Protein AF-A0A9D7KE31-F1 (afdb_monomer_lite)

Sequence (174 aa):
MPLIRHQNGIDVSSRNAPCPCKSGLRYKHCCGLLNTNTLTAAARYERNRQAGLALQRGGRFFQAIEAYDAVLREQSEDWEVAHMRAVTLYQLGLMDESRAAFAALLSTSAVHFPGFWSNLGLLLASVCPDHLSSFLQNKLVEYRRMHPALTGAKANQDQRNQIAHPKNFRPCRL

pLDDT: mean 72.06, std 20.03, range [30.03, 97.81]

Radius of gyration: 20.6 Å; chains: 1; bounding box: 64×37×49 Å

Foldseek 3Di:
DDDDDDDDDDPPDDQQPQPPLNLVHRCVVPVVVVVDPPDDLVRLLVVLLVSLVSCLVVVVLVSSLVSLVSNCVSPVQPLVSLLSNLLSCVSVVVLVVSLVSLLVSLPHPNVVPPCSLVSVLVSVVVDDPVPDDPSSNVSVVVSCVVPVVSVCPVVPVVVVPPPDDDDDDDDDDD

Structure (mmCIF, N/CA/C/O backbone):
data_AF-A0A9D7KE31-F1
#
_entry.id   AF-A0A9D7KE31-F1
#
loop_
_atom_site.group_PDB
_atom_site.id
_atom_site.type_symbol
_atom_site.label_atom_id
_atom_site.label_alt_id
_atom_site.label_comp_id
_atom_site.label_asym_id
_atom_site.label_entity_id
_atom_site.label_seq_id
_atom_site.pdbx_PDB_ins_code
_atom_site.Cartn_x
_atom_site.Cartn_y
_atom_site.Cartn_z
_atom_site.occupancy
_atom_site.B_iso_or_equiv
_atom_site.auth_seq_id
_atom_site.auth_comp_id
_atom_site.auth_asym_id
_atom_site.auth_atom_id
_atom_site.pdbx_PDB_model_num
ATOM 1 N N . MET A 1 1 ? -33.889 -15.502 28.484 1.00 36.84 1 MET A N 1
ATOM 2 C CA . MET A 1 1 ? -32.674 -15.200 27.697 1.00 36.84 1 MET A CA 1
ATOM 3 C C . MET A 1 1 ? -32.853 -15.809 26.315 1.00 36.84 1 MET A C 1
ATOM 5 O O . MET A 1 1 ? -32.734 -17.024 26.217 1.00 36.84 1 MET A O 1
ATOM 9 N N . PRO A 1 2 ? -33.248 -15.052 25.278 1.00 36.88 2 PRO A N 1
ATOM 10 C CA . PRO A 1 2 ? -33.429 -15.647 23.964 1.00 36.88 2 PRO A CA 1
ATOM 11 C C . PRO A 1 2 ? -32.064 -15.843 23.292 1.00 36.88 2 PRO A C 1
ATOM 13 O O . PRO A 1 2 ? -31.240 -14.932 23.236 1.00 36.88 2 PRO A O 1
ATOM 16 N N . LEU A 1 3 ? -31.836 -17.066 22.816 1.00 32.97 3 LEU A N 1
ATOM 17 C CA . LEU A 1 3 ? -30.698 -17.464 21.996 1.00 32.97 3 LEU A CA 1
ATOM 18 C C . LEU A 1 3 ? -30.928 -16.942 20.574 1.00 32.97 3 LEU A C 1
ATOM 20 O O . LEU A 1 3 ? -31.859 -17.378 19.898 1.00 32.97 3 LEU A O 1
ATOM 24 N N . ILE A 1 4 ? -30.096 -16.005 20.120 1.00 42.41 4 ILE A N 1
ATOM 25 C CA . ILE A 1 4 ? -30.126 -15.530 18.735 1.00 42.41 4 ILE A CA 1
ATOM 26 C C . ILE A 1 4 ? -29.277 -16.484 17.890 1.00 42.41 4 ILE A C 1
ATOM 28 O O . ILE A 1 4 ? -28.075 -16.632 18.102 1.00 42.41 4 ILE A O 1
ATOM 32 N N . ARG A 1 5 ? -29.932 -17.162 16.946 1.00 38.78 5 ARG A N 1
ATOM 33 C CA . ARG A 1 5 ? -29.329 -18.083 15.977 1.00 38.78 5 ARG A CA 1
ATOM 34 C C . ARG A 1 5 ? -28.877 -17.271 14.759 1.00 38.78 5 ARG A C 1
ATOM 36 O O . ARG A 1 5 ? -29.700 -16.572 14.176 1.00 38.78 5 ARG A O 1
ATOM 43 N N . HIS A 1 6 ? -27.614 -17.385 14.348 1.00 43.50 6 HIS A N 1
ATOM 44 C CA . HIS A 1 6 ? -27.110 -16.737 13.133 1.00 43.50 6 HIS A CA 1
ATOM 45 C C . HIS A 1 6 ? -26.530 -17.755 12.148 1.00 43.50 6 HIS A C 1
ATOM 47 O O . HIS A 1 6 ? -25.747 -18.631 12.511 1.00 43.50 6 HIS A O 1
ATOM 53 N N . GLN A 1 7 ? -26.962 -17.625 10.893 1.00 44.03 7 GLN A N 1
ATOM 54 C CA . GLN A 1 7 ? -26.420 -18.311 9.725 1.00 44.03 7 GLN A CA 1
ATOM 55 C C . GLN A 1 7 ? -25.052 -17.695 9.386 1.00 44.03 7 GLN A C 1
ATOM 57 O O . GLN A 1 7 ? -24.901 -16.478 9.455 1.00 44.03 7 GLN A O 1
ATOM 62 N N . ASN A 1 8 ? -24.085 -18.541 9.017 1.00 40.66 8 ASN A N 1
ATOM 63 C CA . ASN A 1 8 ? -22.685 -18.225 8.680 1.00 40.66 8 ASN A CA 1
ATOM 64 C C . ASN A 1 8 ? -21.697 -18.125 9.866 1.00 40.66 8 ASN A C 1
ATOM 66 O O . ASN A 1 8 ? -20.995 -17.139 10.047 1.00 40.66 8 ASN A O 1
ATOM 70 N N . GLY A 1 9 ? -21.611 -19.198 10.658 1.00 38.91 9 GLY A N 1
ATOM 71 C CA . GLY A 1 9 ? -20.360 -19.952 10.861 1.00 38.91 9 GLY A CA 1
ATOM 72 C C . GLY A 1 9 ? -19.068 -19.265 11.333 1.00 38.91 9 GLY A C 1
ATOM 73 O O . GLY A 1 9 ? -18.006 -19.827 11.084 1.00 38.91 9 GLY A O 1
ATOM 74 N N . ILE A 1 10 ? -19.100 -18.119 12.016 1.00 45.25 10 ILE A N 1
ATOM 75 C CA . ILE A 1 10 ? -17.922 -17.596 12.729 1.00 45.25 10 ILE A CA 1
ATOM 76 C C . ILE A 1 10 ? -18.305 -17.369 14.190 1.00 45.25 10 ILE A C 1
ATOM 78 O O . ILE A 1 10 ? -19.048 -16.446 14.518 1.00 45.25 10 ILE A O 1
ATOM 82 N N . ASP A 1 11 ? -17.803 -18.245 15.060 1.00 49.81 11 ASP A N 1
ATOM 83 C CA . ASP A 1 11 ? -17.938 -18.150 16.512 1.00 49.81 11 ASP A CA 1
ATOM 84 C C . ASP A 1 11 ? -17.230 -16.885 17.020 1.00 49.81 11 ASP A C 1
ATOM 86 O O . ASP A 1 11 ? -16.012 -16.845 17.222 1.00 49.81 11 ASP A O 1
ATOM 90 N N . VAL A 1 12 ? -17.998 -15.808 17.198 1.00 52.72 12 VAL A N 1
ATOM 91 C CA . VAL A 1 12 ? -17.558 -14.613 17.922 1.00 52.72 12 VAL A CA 1
ATOM 92 C C . VAL A 1 12 ? -17.579 -14.930 19.413 1.00 52.72 12 VAL A C 1
ATOM 94 O O . VAL A 1 12 ? -18.443 -14.488 20.173 1.00 52.72 12 VAL A O 1
ATOM 97 N N . SER A 1 13 ? -16.579 -15.709 19.825 1.00 58.19 13 SER A N 1
ATOM 98 C CA . SER A 1 13 ? -16.157 -15.814 21.215 1.00 58.19 13 SER A CA 1
ATOM 99 C C . SER A 1 13 ? -16.131 -14.406 21.827 1.00 58.19 13 SER A C 1
ATOM 101 O O . SER A 1 13 ? -15.565 -13.487 21.244 1.00 58.19 13 SER A O 1
ATOM 103 N N . SER A 1 14 ? -16.855 -14.234 22.940 1.00 72.00 14 SER A N 1
ATOM 104 C CA . SER A 1 14 ? -16.938 -13.076 23.852 1.00 72.00 14 SER A CA 1
ATOM 105 C C . SER A 1 14 ? -16.295 -11.748 23.405 1.00 72.00 14 SER A C 1
ATOM 107 O O . SER A 1 14 ? -15.118 -11.675 23.077 1.00 72.00 14 SER A O 1
ATOM 109 N N . ARG A 1 15 ? -16.981 -10.610 23.605 1.00 70.31 15 ARG A N 1
ATOM 110 C CA . ARG A 1 15 ? -16.400 -9.255 23.426 1.00 70.31 15 ARG A CA 1
ATOM 111 C C . ARG A 1 15 ? -15.008 -9.063 24.062 1.00 70.31 15 ARG A C 1
ATOM 113 O O . ARG A 1 15 ? -14.227 -8.245 23.580 1.00 70.31 15 ARG A O 1
ATOM 120 N N . ASN A 1 16 ? -14.687 -9.793 25.131 1.00 78.25 16 ASN A N 1
ATOM 121 C CA . ASN A 1 16 ? -13.387 -9.744 25.803 1.00 78.25 16 ASN A CA 1
ATOM 122 C C . ASN A 1 16 ? -12.351 -10.771 25.299 1.00 78.25 16 ASN A C 1
ATOM 124 O O . ASN A 1 16 ? -11.201 -10.687 25.727 1.00 78.25 16 ASN A O 1
ATOM 128 N N . ALA A 1 17 ? -12.724 -11.711 24.429 1.00 83.81 17 ALA A N 1
ATOM 129 C CA . ALA A 1 17 ? -11.839 -12.733 23.878 1.00 83.81 17 ALA A CA 1
ATOM 130 C C . ALA A 1 17 ? -10.720 -12.115 23.022 1.00 83.81 17 ALA A C 1
ATOM 132 O O . ALA A 1 17 ? -10.890 -11.006 22.504 1.00 83.81 17 ALA A O 1
ATOM 133 N N . PRO A 1 18 ? -9.571 -12.794 22.854 1.00 81.44 18 PRO A N 1
ATOM 134 C CA . PRO A 1 18 ? -8.568 -12.408 21.868 1.00 81.44 18 PRO A CA 1
ATOM 135 C C . PRO A 1 18 ? -9.197 -12.281 20.480 1.00 81.44 18 PRO A C 1
ATOM 137 O O . PRO A 1 18 ? -10.022 -13.097 20.078 1.00 81.44 18 PRO A O 1
ATOM 140 N N . CYS A 1 19 ? -8.828 -11.239 19.743 1.00 77.00 19 CYS A N 1
ATOM 141 C CA . CYS A 1 19 ? -9.414 -10.999 18.434 1.00 77.00 19 CYS A CA 1
ATOM 142 C C . CYS A 1 19 ? -9.033 -12.120 17.440 1.00 77.00 19 CYS A C 1
ATOM 144 O O . CYS A 1 19 ? -7.849 -12.466 17.373 1.00 77.00 19 CYS A O 1
ATOM 146 N N . PRO A 1 20 ? -9.967 -12.645 16.615 1.00 70.50 20 PRO A N 1
ATOM 147 C CA . PRO A 1 20 ? -9.687 -13.722 15.657 1.00 70.50 20 PRO A CA 1
ATOM 148 C C . PRO A 1 20 ? -8.689 -13.324 14.560 1.00 70.50 20 PRO A C 1
ATOM 150 O O . PRO A 1 20 ? -8.023 -14.191 14.000 1.00 70.50 20 PRO A O 1
ATOM 153 N N . CYS A 1 21 ? -8.479 -12.024 14.314 1.00 65.94 21 CYS A N 1
ATOM 154 C CA . CYS A 1 21 ? -7.380 -11.555 13.463 1.00 65.94 21 CYS A CA 1
ATOM 155 C C . CYS A 1 21 ? -5.992 -11.721 14.122 1.00 65.94 21 CYS A C 1
ATOM 157 O O . CYS A 1 21 ? -4.966 -11.407 13.530 1.00 65.94 21 CYS A O 1
ATOM 159 N N . LYS A 1 22 ? -5.911 -12.229 15.355 1.00 68.69 22 LYS A N 1
ATOM 160 C CA . LYS A 1 22 ? -4.664 -12.428 16.103 1.00 68.69 22 LYS A CA 1
ATOM 161 C C . LYS A 1 22 ? -3.856 -11.137 16.297 1.00 68.69 22 LYS A C 1
ATOM 163 O O . LYS A 1 22 ? -2.658 -11.214 16.514 1.00 68.69 22 LYS A O 1
ATOM 168 N N . SER A 1 23 ? -4.455 -9.952 16.269 1.00 70.19 23 SER A N 1
ATOM 169 C CA . SER A 1 23 ? -3.739 -8.677 16.480 1.00 70.19 23 SER A CA 1
ATOM 170 C C . SER A 1 23 ? -3.070 -8.524 17.858 1.00 70.19 23 SER A C 1
ATOM 172 O O . SER A 1 23 ? -2.383 -7.538 18.093 1.00 70.19 23 SER A O 1
ATOM 174 N N . GLY A 1 24 ? -3.300 -9.455 18.791 1.00 72.81 24 GLY A N 1
ATOM 175 C CA . GLY A 1 24 ? -2.878 -9.351 20.192 1.00 72.81 24 GLY A CA 1
ATOM 176 C C . GLY A 1 24 ? -3.837 -8.528 21.060 1.00 72.81 24 GLY A C 1
ATOM 177 O O . GLY A 1 24 ? -3.722 -8.525 22.281 1.00 72.81 24 GLY A O 1
ATOM 178 N N . LEU A 1 25 ? -4.829 -7.874 20.450 1.00 76.31 25 LEU A N 1
ATOM 179 C CA . LEU A 1 25 ? -5.864 -7.106 21.136 1.00 76.31 25 LEU A CA 1
ATOM 180 C C . LEU A 1 25 ? -7.104 -7.969 21.419 1.00 76.31 25 LEU A C 1
ATOM 182 O O . LEU A 1 25 ? -7.372 -8.957 20.731 1.00 76.31 25 LEU A O 1
ATOM 186 N N . ARG A 1 26 ? -7.914 -7.564 22.406 1.00 81.56 26 ARG A N 1
ATOM 187 C CA . ARG A 1 26 ? -9.246 -8.161 22.635 1.00 81.56 26 ARG A CA 1
ATOM 188 C C . ARG A 1 26 ? -10.196 -7.796 21.490 1.00 81.56 26 ARG A C 1
ATOM 190 O O . ARG A 1 26 ? -10.058 -6.717 20.915 1.00 81.56 26 ARG A O 1
ATOM 197 N N . TYR A 1 27 ? -11.196 -8.629 21.202 1.00 78.31 27 TYR A N 1
ATOM 198 C CA . TYR A 1 27 ? -12.163 -8.432 20.119 1.00 78.31 27 TYR A CA 1
ATOM 199 C C . TYR A 1 27 ? -12.816 -7.049 20.193 1.00 78.31 27 TYR A C 1
ATOM 201 O O . TYR A 1 27 ? -12.741 -6.296 19.225 1.00 78.31 27 TYR A O 1
ATOM 209 N N . LYS A 1 28 ? -13.322 -6.633 21.364 1.00 74.44 28 LYS A N 1
ATOM 210 C CA . LYS A 1 28 ? -13.891 -5.285 21.573 1.00 74.44 28 LYS A CA 1
ATOM 211 C C . LYS A 1 28 ? -12.907 -4.130 21.377 1.00 74.44 28 LYS A C 1
ATOM 213 O O . LYS A 1 28 ? -13.347 -3.000 21.255 1.00 74.44 28 LYS A O 1
ATOM 218 N N . HIS A 1 29 ? -11.603 -4.399 21.386 1.00 76.50 29 HIS A N 1
ATOM 219 C CA . HIS A 1 29 ? -10.535 -3.427 21.148 1.00 76.50 29 HIS A CA 1
ATOM 220 C C . HIS A 1 29 ? -9.914 -3.577 19.744 1.00 76.50 29 HIS A C 1
ATOM 222 O O . HIS A 1 29 ? -9.003 -2.837 19.390 1.00 76.50 29 HIS A O 1
ATOM 228 N N . CYS A 1 30 ? -10.437 -4.480 18.906 1.00 74.75 30 CYS A N 1
ATOM 229 C CA . CYS A 1 30 ? -9.961 -4.754 17.551 1.00 74.75 30 CYS A CA 1
ATOM 230 C C . CYS A 1 30 ? -11.138 -4.902 16.566 1.00 74.75 30 CYS A C 1
ATOM 232 O O . CYS A 1 30 ? -11.848 -3.920 16.359 1.00 74.75 30 CYS A O 1
ATOM 234 N N . CYS A 1 31 ? -11.388 -6.080 15.979 1.00 71.25 31 CYS A N 1
ATOM 235 C CA . CYS A 1 31 ? -12.448 -6.275 14.978 1.00 71.25 31 CYS A CA 1
ATOM 236 C C . CYS A 1 31 ? -13.860 -5.949 15.498 1.00 71.25 31 CYS A C 1
ATOM 238 O O . CYS A 1 31 ? -14.716 -5.529 14.729 1.00 71.25 31 CYS A O 1
ATOM 240 N N . GLY A 1 32 ? -14.102 -6.061 16.805 1.00 73.19 32 GLY A N 1
ATOM 241 C CA . GLY A 1 32 ? -15.372 -5.691 17.431 1.00 73.19 32 GLY A CA 1
ATOM 242 C C . GLY A 1 32 ? -15.660 -4.188 17.451 1.00 73.19 32 GLY A C 1
ATOM 243 O O . GLY A 1 32 ? -16.818 -3.820 17.605 1.00 73.19 32 GLY A O 1
ATOM 244 N N . LEU A 1 33 ? -14.652 -3.325 17.267 1.00 67.00 33 LEU A N 1
ATOM 245 C CA . LEU A 1 33 ? -14.863 -1.887 17.036 1.00 67.00 33 LEU A CA 1
ATOM 246 C C . LEU A 1 33 ? -15.109 -1.562 15.560 1.00 67.00 33 LEU A C 1
ATOM 248 O O . LEU A 1 33 ? -15.800 -0.592 15.272 1.00 67.00 33 LEU A O 1
ATOM 252 N N . LEU A 1 34 ? -14.549 -2.351 14.633 1.00 56.53 34 LEU A N 1
ATOM 253 C CA . LEU A 1 34 ? -14.825 -2.203 13.196 1.00 56.53 34 LEU A CA 1
ATOM 254 C C . LEU A 1 34 ? -16.306 -2.475 12.889 1.00 56.53 34 LEU A C 1
ATOM 256 O O . LEU A 1 34 ? -16.845 -1.936 11.932 1.00 56.53 34 LEU A O 1
ATOM 260 N N . ASN A 1 35 ? -16.962 -3.271 13.741 1.00 55.50 35 ASN A N 1
ATOM 261 C CA . ASN A 1 35 ? -18.378 -3.620 13.650 1.00 55.50 35 ASN A CA 1
ATOM 262 C C . ASN A 1 35 ? -19.318 -2.658 14.405 1.00 55.50 35 ASN A C 1
ATOM 264 O O . ASN A 1 35 ? -20.526 -2.881 14.434 1.00 55.50 35 ASN A O 1
ATOM 268 N N . THR A 1 36 ? -18.797 -1.605 15.045 1.00 55.94 36 THR A N 1
ATOM 269 C CA . THR A 1 36 ? -19.617 -0.593 15.729 1.00 55.94 36 THR A CA 1
ATOM 270 C C . THR A 1 36 ? -19.475 0.751 15.031 1.00 55.94 36 THR A C 1
ATOM 272 O O . THR A 1 36 ? -18.408 1.361 15.058 1.00 55.94 36 THR A O 1
ATOM 275 N N . ASN A 1 37 ? -20.573 1.244 14.457 1.00 57.03 37 ASN A N 1
ATOM 276 C CA . ASN A 1 37 ? -20.658 2.508 13.716 1.00 57.03 37 ASN A CA 1
ATOM 277 C C . ASN A 1 37 ? -20.564 3.768 14.617 1.00 57.03 37 ASN A C 1
ATOM 279 O O . ASN A 1 37 ? -21.105 4.818 14.294 1.00 57.03 37 ASN A O 1
ATOM 283 N N . THR A 1 38 ? -19.934 3.657 15.791 1.00 68.19 38 THR A N 1
ATOM 284 C CA . THR A 1 38 ? -19.895 4.682 16.850 1.00 68.19 38 THR A CA 1
ATOM 285 C C . THR A 1 38 ? -18.660 5.578 16.794 1.00 68.19 38 THR A C 1
ATOM 287 O O . THR A 1 38 ? -18.608 6.595 17.477 1.00 68.19 38 THR A O 1
ATOM 290 N N . LEU A 1 39 ? -17.639 5.200 16.024 1.00 69.75 39 LEU A N 1
ATOM 291 C CA . LEU A 1 39 ? -16.450 6.024 15.812 1.00 69.75 39 LEU A CA 1
ATOM 292 C C . LEU A 1 39 ? -16.731 7.078 14.738 1.00 69.75 39 LEU A C 1
ATOM 294 O O . LEU A 1 39 ? -17.399 6.773 13.754 1.00 69.75 39 LEU A O 1
ATOM 298 N N . THR A 1 40 ? -16.181 8.284 14.881 1.00 83.31 40 THR A N 1
ATOM 299 C CA . THR A 1 40 ? -16.165 9.271 13.788 1.00 83.31 40 THR A CA 1
ATOM 300 C C . THR A 1 40 ? -15.310 8.759 12.624 1.00 83.31 40 THR A C 1
ATOM 302 O O . THR A 1 40 ? -14.441 7.908 12.826 1.00 83.31 40 THR A O 1
ATOM 305 N N . ALA A 1 41 ? -15.518 9.279 11.410 1.00 82.06 41 ALA A N 1
ATOM 306 C CA . ALA A 1 41 ? -14.693 8.917 10.250 1.00 82.06 41 ALA A CA 1
ATOM 307 C C . ALA A 1 41 ? -13.195 9.148 10.528 1.00 82.06 41 ALA A C 1
ATOM 309 O O . ALA A 1 41 ? -12.392 8.236 10.388 1.00 82.06 41 ALA A O 1
ATOM 310 N N . ALA A 1 42 ? -12.830 10.308 11.083 1.00 86.00 42 ALA A N 1
ATOM 311 C CA . ALA A 1 42 ? -11.449 10.600 11.474 1.00 86.00 42 ALA A CA 1
ATOM 312 C C . ALA A 1 42 ? -10.870 9.581 12.480 1.00 86.00 42 ALA A C 1
ATOM 314 O O . ALA A 1 42 ? -9.722 9.160 12.352 1.00 86.00 42 ALA A O 1
ATOM 315 N N . ALA A 1 43 ? -11.666 9.137 13.460 1.00 84.62 43 ALA A N 1
ATOM 316 C CA . ALA A 1 43 ? -11.219 8.142 14.432 1.00 84.62 43 ALA A CA 1
ATOM 317 C C . ALA A 1 43 ? -11.058 6.742 13.815 1.00 84.62 43 ALA A C 1
ATOM 319 O O . ALA A 1 43 ? -10.166 5.997 14.220 1.00 84.62 43 ALA A O 1
ATOM 320 N N . ARG A 1 44 ? -11.904 6.361 12.846 1.00 83.50 44 ARG A N 1
ATOM 321 C CA . ARG A 1 44 ? -11.759 5.089 12.116 1.00 83.50 44 ARG A CA 1
ATOM 322 C C . ARG A 1 44 ? -10.553 5.116 11.193 1.00 83.50 44 ARG A C 1
ATOM 324 O O . ARG A 1 44 ? -9.776 4.164 11.225 1.00 83.50 44 ARG A O 1
ATOM 331 N N . TYR A 1 45 ? -10.379 6.207 10.454 1.00 88.75 45 TYR A N 1
ATOM 332 C CA . TYR A 1 45 ? -9.208 6.479 9.633 1.00 88.75 45 TYR A CA 1
ATOM 333 C C . TYR A 1 45 ? -7.912 6.273 10.429 1.00 88.75 45 TYR A C 1
ATOM 335 O O . TYR A 1 45 ? -7.132 5.376 10.107 1.00 88.75 45 TYR A O 1
ATOM 343 N N . GLU A 1 46 ? -7.722 7.011 11.528 1.00 89.31 46 GLU A N 1
ATOM 344 C CA . GLU A 1 46 ? -6.457 6.979 12.275 1.00 89.31 46 GLU A CA 1
ATOM 345 C C . GLU A 1 46 ? -6.204 5.594 12.873 1.00 89.31 46 GLU A C 1
ATOM 347 O O . GLU A 1 46 ? -5.109 5.033 12.799 1.00 89.31 46 GLU A O 1
ATOM 352 N N . ARG A 1 47 ? -7.261 4.980 13.404 1.00 88.06 47 ARG A N 1
ATOM 353 C CA . ARG A 1 47 ? -7.191 3.644 13.985 1.00 88.06 47 ARG A CA 1
ATOM 354 C C . ARG A 1 47 ? -6.823 2.578 12.952 1.00 88.06 47 ARG A C 1
ATOM 356 O O . ARG A 1 47 ? -6.030 1.691 13.265 1.00 88.06 47 ARG A O 1
ATOM 363 N N . ASN A 1 48 ? -7.376 2.641 11.743 1.00 88.81 48 ASN A N 1
ATOM 364 C CA . ASN A 1 48 ? -7.048 1.704 10.669 1.00 88.81 48 ASN A CA 1
ATOM 365 C C . ASN A 1 48 ? -5.639 1.951 10.116 1.00 88.81 48 ASN A C 1
ATOM 367 O O . ASN A 1 48 ? -4.908 0.988 9.889 1.00 88.81 48 ASN A O 1
ATOM 371 N N . ARG A 1 49 ? -5.212 3.215 10.000 1.00 93.69 49 ARG A N 1
ATOM 372 C CA . ARG A 1 49 ? -3.844 3.582 9.606 1.00 93.69 49 ARG A CA 1
ATOM 373 C C . ARG A 1 49 ? -2.809 3.018 10.585 1.00 93.69 49 ARG A C 1
ATOM 375 O O . ARG A 1 49 ? -1.862 2.351 10.167 1.00 93.69 49 ARG A O 1
ATOM 382 N N . GLN A 1 50 ? -3.022 3.205 11.890 1.00 93.31 50 GLN A N 1
ATOM 383 C CA . GLN A 1 50 ? -2.153 2.653 12.938 1.00 93.31 50 GLN A CA 1
ATOM 384 C C . GLN A 1 50 ? -2.164 1.121 12.962 1.00 93.31 50 GLN A C 1
ATOM 386 O O . GLN A 1 50 ? -1.108 0.496 13.090 1.00 93.31 50 GLN A O 1
ATOM 391 N N . ALA A 1 51 ? -3.343 0.504 12.820 1.00 87.06 51 ALA A N 1
ATOM 392 C CA . ALA A 1 51 ? -3.468 -0.948 12.771 1.00 87.06 51 ALA A CA 1
ATOM 393 C C . ALA A 1 51 ? -2.710 -1.537 11.574 1.00 87.06 51 ALA A C 1
ATOM 395 O O . ALA A 1 51 ? -1.955 -2.489 11.760 1.00 87.06 51 ALA A O 1
ATOM 396 N N . GLY A 1 52 ? -2.854 -0.951 10.382 1.00 94.38 52 GLY A N 1
ATOM 397 C CA . GLY A 1 52 ? -2.138 -1.381 9.182 1.00 94.38 52 GLY A CA 1
ATOM 398 C C . GLY A 1 52 ? -0.624 -1.358 9.379 1.00 94.38 52 GLY A C 1
ATOM 399 O O . GLY A 1 52 ? 0.038 -2.370 9.147 1.00 94.38 52 GLY A O 1
ATOM 400 N N . LEU A 1 53 ? -0.088 -0.265 9.934 1.00 94.88 53 LEU A N 1
ATOM 401 C CA . LEU A 1 53 ? 1.344 -0.138 10.218 1.00 94.88 53 LEU A CA 1
ATOM 402 C C . LEU A 1 53 ? 1.838 -1.189 11.220 1.00 94.88 53 LEU A C 1
ATOM 404 O O . LEU A 1 53 ? 2.885 -1.809 11.017 1.00 94.88 53 LEU A O 1
ATOM 408 N N . ALA A 1 54 ? 1.096 -1.399 12.309 1.00 91.81 54 ALA A N 1
ATOM 409 C CA . ALA A 1 54 ? 1.449 -2.385 13.326 1.00 91.81 54 ALA A CA 1
ATOM 410 C C . ALA A 1 54 ? 1.410 -3.819 12.769 1.00 91.81 54 ALA A C 1
ATOM 412 O O . ALA A 1 54 ? 2.327 -4.606 13.010 1.00 91.81 54 ALA A O 1
ATOM 413 N N . LEU A 1 55 ? 0.380 -4.148 11.986 1.00 92.25 55 LEU A N 1
ATOM 414 C CA . LEU A 1 55 ? 0.218 -5.453 11.346 1.00 92.25 55 LEU A CA 1
ATOM 415 C C . LEU A 1 55 ? 1.322 -5.713 10.318 1.00 92.25 55 LEU A C 1
ATOM 417 O O . LEU A 1 55 ? 1.900 -6.800 10.315 1.00 92.25 55 LEU A O 1
ATOM 421 N N . GLN A 1 56 ? 1.667 -4.713 9.505 1.00 95.12 56 GLN A N 1
ATOM 422 C CA . GLN A 1 56 ? 2.751 -4.805 8.531 1.00 95.12 56 GLN A CA 1
ATOM 423 C C . GLN A 1 56 ? 4.090 -5.084 9.222 1.00 95.12 56 GLN A C 1
ATOM 425 O O . GLN A 1 56 ? 4.789 -6.029 8.859 1.00 95.12 56 GLN A O 1
ATOM 430 N N . ARG A 1 57 ? 4.423 -4.319 10.271 1.00 94.00 57 ARG A N 1
ATOM 431 C CA .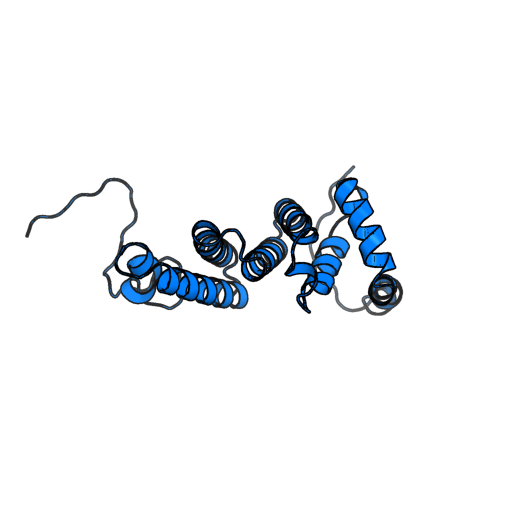 ARG A 1 57 ? 5.639 -4.533 11.079 1.00 94.00 57 ARG A CA 1
ATOM 432 C C . ARG A 1 57 ? 5.665 -5.907 11.751 1.00 94.00 57 ARG A C 1
ATOM 434 O O . ARG A 1 57 ? 6.736 -6.474 11.932 1.00 94.00 57 ARG A O 1
ATOM 441 N N . GLY A 1 58 ? 4.497 -6.448 12.094 1.00 91.25 58 GLY A N 1
ATOM 442 C CA . GLY A 1 58 ? 4.335 -7.790 12.653 1.00 91.25 58 GLY A CA 1
ATOM 443 C C . GLY A 1 58 ? 4.264 -8.925 11.622 1.00 91.25 58 GLY A C 1
ATOM 444 O O . GLY A 1 58 ? 3.961 -10.054 12.009 1.00 91.25 58 GLY A O 1
ATOM 445 N N . GLY A 1 59 ? 4.470 -8.655 10.326 1.00 89.62 59 GLY A N 1
ATOM 446 C CA . GLY A 1 59 ? 4.419 -9.662 9.256 1.00 89.62 59 GLY A CA 1
ATOM 447 C C . GLY A 1 59 ? 3.012 -10.175 8.916 1.00 89.62 59 GLY A C 1
ATOM 448 O O . GLY A 1 59 ? 2.854 -11.164 8.204 1.00 89.62 59 GLY A O 1
ATOM 449 N N . ARG A 1 60 ? 1.959 -9.526 9.423 1.00 92.62 60 ARG A N 1
ATOM 450 C CA . ARG A 1 60 ? 0.547 -9.870 9.185 1.00 92.62 60 ARG A CA 1
ATOM 451 C C . ARG A 1 60 ? 0.034 -9.179 7.917 1.00 92.62 60 ARG A C 1
ATOM 453 O O . ARG A 1 60 ? -0.895 -8.376 7.970 1.00 92.62 60 ARG A O 1
ATOM 460 N N . PHE A 1 61 ? 0.653 -9.465 6.775 1.00 92.94 61 PHE A N 1
ATOM 461 C 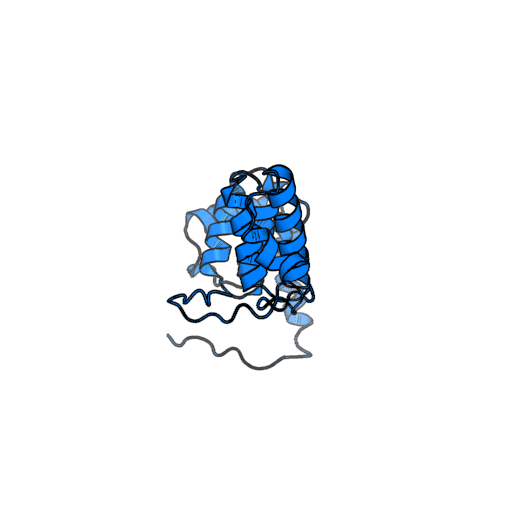CA . PHE A 1 61 ? 0.492 -8.648 5.566 1.00 92.94 61 PHE A CA 1
ATOM 462 C C . PHE A 1 61 ? -0.941 -8.586 5.015 1.00 92.94 61 PHE A C 1
ATOM 464 O O . PHE A 1 61 ? -1.406 -7.496 4.701 1.00 92.94 61 PHE A O 1
ATOM 471 N N . PHE A 1 62 ? -1.679 -9.702 4.968 1.00 92.25 62 PHE A N 1
ATOM 472 C CA . PHE A 1 62 ? -3.083 -9.692 4.517 1.00 92.25 62 PHE A CA 1
ATOM 473 C C . PHE A 1 62 ? -3.956 -8.737 5.345 1.00 92.25 62 PHE A C 1
ATOM 475 O O . PHE A 1 62 ? -4.688 -7.922 4.798 1.00 92.25 62 PHE A O 1
ATOM 482 N N . GLN A 1 63 ? -3.821 -8.781 6.670 1.00 87.94 63 GLN A N 1
ATOM 483 C CA . GLN A 1 63 ? -4.603 -7.938 7.580 1.00 87.94 63 GLN A CA 1
ATOM 484 C C . GLN A 1 63 ? -4.162 -6.476 7.523 1.00 87.94 63 GLN A C 1
ATOM 486 O O . GLN A 1 63 ? -4.972 -5.571 7.706 1.00 87.94 63 GLN A O 1
ATOM 491 N N . ALA A 1 64 ? -2.872 -6.234 7.276 1.00 94.75 64 ALA A N 1
ATOM 492 C CA . ALA A 1 64 ? -2.371 -4.889 7.040 1.00 94.75 64 ALA A CA 1
ATOM 493 C C . ALA A 1 64 ? -2.993 -4.283 5.772 1.00 94.75 64 ALA A C 1
ATOM 495 O O . ALA A 1 64 ? -3.445 -3.142 5.814 1.00 94.75 64 ALA A O 1
ATOM 496 N N . ILE A 1 65 ? -3.092 -5.059 4.685 1.00 96.69 65 ILE A N 1
ATOM 497 C CA . ILE A 1 65 ? -3.764 -4.637 3.447 1.00 96.69 65 ILE A CA 1
ATOM 498 C C . ILE A 1 65 ? -5.239 -4.324 3.713 1.00 96.69 65 ILE A C 1
ATOM 500 O O . ILE A 1 65 ? -5.683 -3.248 3.334 1.00 96.69 65 ILE A O 1
ATOM 504 N N . GLU A 1 66 ? -5.972 -5.185 4.428 1.00 93.44 66 GLU A N 1
ATOM 505 C CA . GLU A 1 66 ? -7.376 -4.921 4.793 1.00 93.44 66 GLU A CA 1
ATOM 506 C C . GLU A 1 66 ? -7.542 -3.620 5.594 1.00 93.44 66 GLU A C 1
ATOM 508 O O . GLU A 1 66 ? -8.486 -2.856 5.370 1.00 93.44 66 GLU A O 1
ATOM 513 N N . ALA A 1 67 ? -6.623 -3.347 6.525 1.00 91.25 67 ALA A N 1
ATOM 514 C CA . ALA A 1 67 ? -6.636 -2.119 7.312 1.00 91.25 67 ALA A CA 1
ATOM 515 C C . ALA A 1 67 ? -6.355 -0.883 6.440 1.00 91.25 67 ALA A C 1
ATOM 517 O O . ALA A 1 67 ? -7.063 0.118 6.555 1.00 91.25 67 ALA A O 1
ATOM 518 N N . TYR A 1 68 ? -5.383 -0.956 5.528 1.00 97.19 68 TYR A N 1
ATOM 519 C CA . TYR A 1 68 ? -5.118 0.120 4.572 1.00 97.19 68 TYR A CA 1
ATOM 520 C C . TYR A 1 68 ? -6.273 0.314 3.577 1.00 97.19 68 TYR A C 1
ATOM 522 O O . TYR A 1 68 ? -6.649 1.448 3.303 1.00 97.19 68 TYR A O 1
ATOM 530 N N . ASP A 1 69 ? -6.917 -0.757 3.111 1.00 95.94 69 ASP A N 1
ATOM 531 C CA . ASP A 1 69 ? -8.114 -0.685 2.261 1.00 95.94 69 ASP A CA 1
ATOM 532 C C . ASP A 1 69 ? -9.304 -0.051 2.990 1.00 95.94 69 ASP A C 1
ATOM 534 O O . ASP A 1 69 ? -10.125 0.642 2.389 1.00 95.94 69 ASP A O 1
ATOM 538 N N . ALA A 1 70 ? -9.418 -0.247 4.305 1.00 90.06 70 ALA A N 1
ATOM 539 C CA . ALA A 1 70 ? -10.412 0.457 5.107 1.00 90.06 70 ALA A CA 1
ATOM 540 C C . ALA A 1 70 ? -10.142 1.968 5.179 1.00 90.06 70 ALA A C 1
ATOM 542 O O . ALA A 1 70 ? -11.095 2.739 5.117 1.00 90.06 70 ALA A O 1
ATOM 543 N N . VAL A 1 71 ? -8.875 2.390 5.260 1.00 95.25 71 VAL A N 1
ATOM 544 C CA . VAL A 1 71 ? -8.501 3.812 5.184 1.00 95.25 71 VAL A CA 1
ATOM 545 C C . VAL A 1 71 ? -8.839 4.391 3.811 1.00 95.25 71 VAL A C 1
ATOM 547 O O . VAL A 1 71 ? -9.534 5.400 3.728 1.00 95.25 71 VAL A O 1
ATOM 550 N N . LEU A 1 72 ? -8.414 3.723 2.736 1.00 95.25 72 LEU A N 1
ATOM 551 C CA . LEU A 1 72 ? -8.569 4.213 1.363 1.00 95.25 72 LEU A CA 1
ATOM 552 C C . LEU A 1 72 ? -10.031 4.252 0.890 1.00 95.25 72 LEU A C 1
ATOM 554 O O . LEU A 1 72 ? -10.361 5.014 -0.014 1.00 95.25 72 LEU A O 1
ATOM 558 N N . ARG A 1 73 ? -10.930 3.479 1.513 1.00 92.38 73 ARG A N 1
ATOM 559 C CA . ARG A 1 73 ? -12.382 3.606 1.292 1.00 92.38 73 ARG A CA 1
ATOM 560 C C . ARG A 1 73 ? -12.969 4.900 1.855 1.00 92.38 73 ARG A C 1
ATOM 562 O O . ARG A 1 73 ? -13.962 5.377 1.319 1.00 92.38 73 ARG A O 1
ATOM 569 N N . GLU A 1 74 ? -12.404 5.433 2.936 1.00 87.88 74 GLU A N 1
ATOM 570 C CA . GLU A 1 74 ? -12.846 6.705 3.522 1.00 87.88 74 GLU A CA 1
ATOM 571 C C . GLU A 1 74 ? -12.094 7.900 2.920 1.00 87.88 74 GLU A C 1
ATOM 573 O O . GLU A 1 74 ? -12.687 8.957 2.723 1.00 87.88 74 GLU A O 1
ATOM 578 N N . GLN A 1 75 ? -10.803 7.731 2.622 1.00 91.75 75 GLN A N 1
ATOM 579 C CA . GLN A 1 75 ? -9.929 8.753 2.044 1.00 91.75 75 GLN A CA 1
ATOM 580 C C . GLN A 1 75 ? -9.100 8.148 0.908 1.00 91.75 75 GLN A C 1
ATOM 582 O O . GLN A 1 75 ? -7.978 7.684 1.106 1.00 91.75 75 GLN A O 1
ATOM 587 N N . SER A 1 76 ? -9.658 8.153 -0.302 1.00 89.69 76 SER A N 1
ATOM 588 C CA . SER A 1 76 ? -9.038 7.532 -1.481 1.00 89.69 76 SER A CA 1
ATOM 589 C C . SER A 1 76 ? -7.747 8.209 -1.946 1.00 89.69 76 SER A C 1
ATOM 591 O O . SER A 1 76 ? -6.976 7.598 -2.680 1.00 89.69 76 SER A O 1
ATOM 593 N N . GLU A 1 77 ? -7.505 9.455 -1.533 1.00 89.81 77 GLU A N 1
ATOM 594 C CA . GLU A 1 77 ? -6.339 10.257 -1.932 1.00 89.81 77 GLU A CA 1
ATOM 595 C C . GLU A 1 77 ? -5.191 10.230 -0.911 1.00 89.81 77 GLU A C 1
ATOM 597 O O . GLU A 1 77 ? -4.194 10.937 -1.077 1.00 89.81 77 GLU A O 1
ATOM 602 N N . ASP A 1 78 ? -5.290 9.399 0.131 1.00 94.31 78 ASP A N 1
ATOM 603 C CA . ASP A 1 78 ? -4.193 9.186 1.073 1.00 94.31 78 ASP A CA 1
ATOM 604 C C . ASP A 1 78 ? -3.077 8.348 0.430 1.00 94.31 78 ASP A C 1
ATOM 606 O O . ASP A 1 78 ? -2.991 7.118 0.538 1.00 94.31 78 ASP A O 1
ATOM 610 N N . TRP A 1 79 ? -2.203 9.053 -0.279 1.00 94.06 79 TRP A N 1
ATOM 611 C CA . TRP A 1 79 ? -1.098 8.476 -1.024 1.00 94.06 79 TRP A CA 1
ATOM 612 C C . TRP A 1 79 ? -0.007 7.885 -0.114 1.00 94.06 79 TRP A C 1
ATOM 614 O O . TRP A 1 79 ? 0.716 6.987 -0.554 1.00 94.06 79 TRP A O 1
ATOM 624 N N . GLU A 1 80 ? 0.107 8.312 1.153 1.00 92.56 80 GLU A N 1
ATOM 625 C CA . GLU A 1 80 ? 1.022 7.689 2.122 1.00 92.56 80 GLU A CA 1
ATOM 626 C C . GLU A 1 80 ? 0.552 6.277 2.462 1.00 92.56 80 GLU A C 1
ATOM 628 O O . GLU A 1 80 ? 1.333 5.319 2.423 1.00 92.56 80 GLU A O 1
ATOM 633 N N . VAL A 1 81 ? -0.738 6.134 2.768 1.00 96.06 81 VAL A N 1
ATOM 634 C CA . VAL A 1 81 ? -1.338 4.837 3.081 1.00 96.06 81 VAL A CA 1
ATOM 635 C C . VAL A 1 81 ? -1.364 3.938 1.850 1.00 96.06 81 VAL A C 1
ATOM 637 O O . VAL A 1 81 ? -1.021 2.757 1.950 1.00 96.06 81 VAL A O 1
ATOM 640 N N . ALA A 1 82 ? -1.669 4.487 0.673 1.00 96.62 82 ALA A N 1
ATOM 641 C CA . ALA A 1 82 ? -1.577 3.746 -0.580 1.00 96.62 82 ALA A CA 1
ATOM 642 C C . ALA A 1 82 ? -0.141 3.265 -0.872 1.00 96.62 82 ALA A C 1
ATOM 644 O O . ALA A 1 82 ? 0.044 2.121 -1.298 1.00 96.62 82 ALA A O 1
ATOM 645 N N . HIS A 1 83 ? 0.887 4.068 -0.572 1.00 95.12 83 HIS A N 1
ATOM 646 C CA . HIS A 1 83 ? 2.286 3.636 -0.653 1.00 95.12 83 HIS A CA 1
ATOM 647 C C . HIS A 1 83 ? 2.593 2.499 0.334 1.00 95.12 83 HIS A C 1
ATOM 649 O O . HIS A 1 83 ? 3.171 1.486 -0.064 1.00 95.12 83 HIS A O 1
ATOM 655 N N . MET A 1 84 ? 2.165 2.597 1.597 1.00 96.75 84 MET A N 1
ATOM 656 C CA . MET A 1 84 ? 2.374 1.514 2.570 1.00 96.75 84 MET A CA 1
ATOM 657 C C . MET A 1 84 ? 1.668 0.216 2.165 1.00 96.75 84 MET A C 1
ATOM 659 O O . MET A 1 84 ? 2.230 -0.875 2.312 1.00 96.75 84 MET A O 1
ATOM 663 N N . ARG A 1 85 ? 0.473 0.318 1.579 1.00 97.81 85 ARG A N 1
ATOM 664 C CA . ARG A 1 85 ? -0.234 -0.817 0.986 1.00 97.81 85 ARG A CA 1
ATOM 665 C C . ARG A 1 85 ? 0.555 -1.438 -0.168 1.00 97.81 85 ARG A C 1
ATOM 667 O O . ARG A 1 85 ? 0.717 -2.656 -0.190 1.00 97.81 85 ARG A O 1
ATOM 674 N N . ALA A 1 86 ? 1.095 -0.629 -1.081 1.00 96.44 86 ALA A N 1
ATOM 675 C CA . ALA A 1 86 ? 1.912 -1.102 -2.202 1.00 96.44 86 ALA A CA 1
ATOM 676 C C . ALA A 1 86 ? 3.176 -1.850 -1.734 1.00 96.44 86 ALA A C 1
ATOM 678 O O . ALA A 1 86 ? 3.501 -2.918 -2.261 1.00 96.44 86 ALA A O 1
ATOM 679 N N . VAL A 1 87 ? 3.841 -1.337 -0.693 1.00 95.62 87 VAL A N 1
ATOM 680 C CA . VAL A 1 87 ? 4.975 -2.005 -0.029 1.00 95.62 87 VAL A CA 1
ATOM 681 C C . VAL A 1 87 ? 4.544 -3.323 0.613 1.00 95.62 87 VAL A C 1
ATOM 683 O O . VAL A 1 87 ? 5.255 -4.319 0.517 1.00 95.62 87 VAL A O 1
ATOM 686 N N . THR A 1 88 ? 3.372 -3.358 1.245 1.00 97.50 88 THR A N 1
ATOM 687 C CA . THR A 1 88 ? 2.852 -4.572 1.891 1.00 97.50 88 THR A CA 1
ATOM 688 C C . THR A 1 88 ? 2.526 -5.664 0.869 1.00 97.50 88 THR A C 1
ATOM 69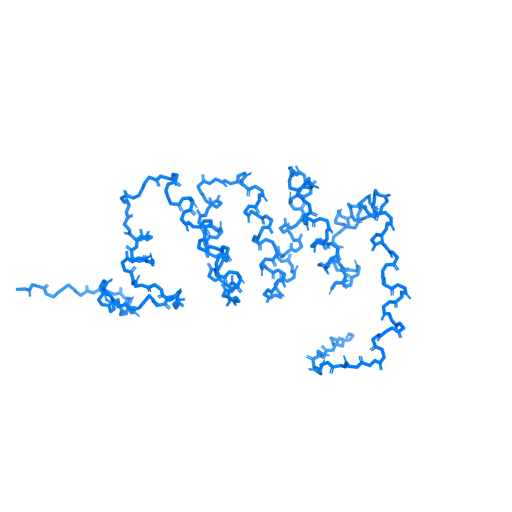0 O O . THR A 1 88 ? 2.825 -6.830 1.113 1.00 97.50 88 THR A O 1
ATOM 693 N N . LEU A 1 89 ? 1.984 -5.297 -0.299 1.00 96.50 89 LEU A N 1
ATOM 694 C CA . LEU A 1 89 ? 1.777 -6.220 -1.423 1.00 96.50 89 LEU A CA 1
ATOM 695 C C . LEU A 1 89 ? 3.102 -6.829 -1.901 1.00 96.50 89 LEU A C 1
ATOM 697 O O . LEU A 1 89 ? 3.184 -8.041 -2.089 1.00 96.50 89 LEU A O 1
ATOM 701 N N . TYR A 1 90 ? 4.154 -6.010 -2.012 1.00 93.19 90 TYR A N 1
ATOM 702 C CA . TYR A 1 90 ? 5.502 -6.485 -2.334 1.00 93.19 90 TYR A CA 1
ATOM 703 C C . TYR A 1 90 ? 6.032 -7.461 -1.272 1.00 93.19 90 TYR A C 1
ATOM 705 O O . TYR A 1 90 ? 6.493 -8.548 -1.608 1.00 93.19 90 TYR A O 1
ATOM 713 N N . GLN A 1 91 ? 5.914 -7.115 0.015 1.00 93.44 91 GLN A N 1
ATOM 714 C CA . GLN A 1 91 ? 6.351 -7.970 1.128 1.00 93.44 91 GLN A CA 1
ATOM 715 C C . GLN A 1 91 ? 5.605 -9.312 1.184 1.00 93.44 91 GLN A C 1
ATOM 717 O O . GLN A 1 91 ? 6.165 -10.309 1.634 1.00 93.44 91 GLN A O 1
ATOM 722 N N . LEU A 1 92 ? 4.357 -9.340 0.714 1.00 92.50 92 LEU A N 1
ATOM 723 C CA . LEU A 1 92 ? 3.539 -10.544 0.607 1.00 92.50 92 LEU A CA 1
ATOM 724 C C . LEU A 1 92 ? 3.844 -11.378 -0.655 1.00 92.50 92 LEU A C 1
ATOM 726 O O . LEU A 1 92 ? 3.398 -12.518 -0.750 1.00 92.50 92 LEU A O 1
ATOM 730 N N . GLY A 1 93 ? 4.602 -10.835 -1.612 1.00 88.31 93 GLY A N 1
ATOM 731 C CA . GLY A 1 93 ? 4.923 -11.489 -2.884 1.00 88.31 93 GLY A CA 1
ATOM 732 C C . GLY A 1 93 ? 3.862 -11.321 -3.976 1.00 88.31 93 GLY A C 1
ATOM 733 O O . GLY A 1 93 ? 3.976 -11.943 -5.031 1.00 88.31 93 GLY A O 1
ATOM 734 N N . LEU A 1 94 ? 2.856 -10.468 -3.759 1.00 87.50 94 LEU A N 1
ATOM 735 C CA . LEU A 1 94 ? 1.844 -10.102 -4.756 1.00 87.50 94 LEU A CA 1
ATOM 736 C C . LEU A 1 94 ? 2.427 -9.057 -5.714 1.00 87.50 94 LEU A C 1
ATOM 738 O O . LEU A 1 94 ? 2.185 -7.850 -5.607 1.00 87.50 94 LEU A O 1
ATOM 742 N N . MET A 1 95 ? 3.314 -9.533 -6.591 1.00 82.12 95 MET A N 1
ATOM 743 C CA . MET A 1 95 ? 4.158 -8.674 -7.420 1.00 82.12 95 MET A CA 1
ATOM 744 C C . MET A 1 95 ? 3.352 -7.879 -8.445 1.00 82.12 95 MET A C 1
ATOM 746 O O . MET A 1 95 ? 3.702 -6.733 -8.720 1.00 82.12 95 MET A O 1
ATOM 750 N N . ASP A 1 96 ? 2.304 -8.451 -9.035 1.00 80.62 96 ASP A N 1
ATOM 751 C CA . ASP A 1 96 ? 1.519 -7.796 -10.090 1.00 80.62 96 ASP A CA 1
ATOM 752 C C . ASP A 1 96 ? 0.695 -6.640 -9.518 1.00 80.62 96 ASP A C 1
ATOM 754 O O . ASP A 1 96 ? 0.732 -5.516 -10.025 1.00 80.62 96 ASP A O 1
ATOM 758 N N . GLU A 1 97 ? 0.047 -6.884 -8.385 1.00 87.06 97 GLU A N 1
ATOM 759 C CA . GLU A 1 97 ? -0.731 -5.910 -7.634 1.00 87.06 97 GLU A CA 1
ATOM 760 C C . GLU A 1 97 ? 0.163 -4.810 -7.063 1.00 87.06 97 GLU A C 1
ATOM 762 O O . GLU A 1 97 ? -0.194 -3.632 -7.121 1.00 87.06 97 GLU A O 1
ATOM 767 N N . SER A 1 98 ? 1.344 -5.169 -6.546 1.00 88.88 98 SER A N 1
ATOM 768 C CA . SER A 1 98 ? 2.318 -4.182 -6.077 1.00 88.88 98 SER A CA 1
ATOM 769 C C . SER A 1 98 ? 2.778 -3.278 -7.223 1.00 88.88 98 SER A C 1
ATOM 771 O O . SER A 1 98 ? 2.769 -2.055 -7.075 1.00 88.88 98 SER A O 1
ATOM 773 N N . ARG A 1 99 ? 3.090 -3.841 -8.401 1.00 83.62 99 ARG A N 1
ATOM 774 C CA . ARG A 1 99 ? 3.455 -3.051 -9.591 1.00 83.62 99 ARG A CA 1
ATOM 775 C C . ARG A 1 99 ? 2.345 -2.098 -10.009 1.00 83.62 99 ARG A C 1
ATOM 777 O O . ARG A 1 99 ? 2.628 -0.924 -10.243 1.00 83.62 99 ARG A O 1
ATOM 784 N N . ALA A 1 100 ? 1.105 -2.574 -10.077 1.00 82.88 100 ALA A N 1
ATOM 785 C CA . ALA A 1 100 ? -0.038 -1.728 -10.408 1.00 82.88 100 ALA A CA 1
ATOM 786 C C . ALA A 1 100 ? -0.219 -0.593 -9.383 1.00 82.88 100 ALA A C 1
ATOM 788 O O . ALA A 1 100 ? -0.404 0.563 -9.766 1.00 82.88 100 ALA A O 1
ATOM 789 N N . ALA A 1 101 ? -0.088 -0.898 -8.089 1.00 90.19 101 ALA A N 1
ATOM 790 C CA . ALA A 1 101 ? -0.216 0.085 -7.018 1.00 90.19 101 ALA A CA 1
ATOM 791 C C . ALA A 1 101 ? 0.886 1.156 -7.072 1.00 90.19 101 ALA A C 1
ATOM 793 O O . ALA A 1 101 ? 0.590 2.349 -7.029 1.00 90.19 101 ALA A O 1
ATOM 794 N N . PHE A 1 102 ? 2.153 0.762 -7.232 1.00 87.25 102 PHE A N 1
ATOM 795 C CA . PHE A 1 102 ? 3.247 1.721 -7.397 1.00 87.25 102 PHE A CA 1
ATOM 796 C C . PHE A 1 102 ? 3.108 2.554 -8.677 1.00 87.25 102 PHE A C 1
ATOM 798 O O . PHE A 1 102 ? 3.408 3.746 -8.654 1.00 87.25 102 PHE A O 1
ATOM 805 N N . ALA A 1 103 ? 2.625 1.965 -9.777 1.00 83.19 103 ALA A N 1
ATOM 806 C CA . ALA A 1 103 ? 2.396 2.695 -11.022 1.00 83.19 103 ALA A CA 1
ATOM 807 C C . ALA A 1 103 ? 1.358 3.811 -10.861 1.00 83.19 103 ALA A C 1
ATOM 809 O O . ALA A 1 103 ? 1.568 4.912 -11.367 1.00 83.19 103 ALA A O 1
ATOM 810 N N . ALA A 1 104 ? 0.275 3.549 -10.125 1.00 85.00 104 ALA A N 1
ATOM 811 C CA . ALA A 1 104 ? -0.738 4.557 -9.824 1.00 85.00 104 ALA A CA 1
ATOM 812 C C . ALA A 1 104 ? -0.164 5.726 -9.000 1.00 85.00 104 ALA A C 1
ATOM 814 O O . ALA A 1 104 ? -0.512 6.882 -9.232 1.00 85.00 104 ALA A O 1
ATOM 815 N N . LEU A 1 105 ? 0.772 5.444 -8.087 1.00 89.19 105 LEU A N 1
ATOM 816 C CA . LEU A 1 105 ? 1.376 6.451 -7.211 1.00 89.19 105 LEU A CA 1
ATOM 817 C C . LEU A 1 105 ? 2.374 7.382 -7.911 1.00 89.19 105 LEU A C 1
ATOM 819 O O . LEU A 1 105 ? 2.620 8.478 -7.409 1.00 89.19 105 LEU A O 1
ATOM 823 N N . LEU A 1 106 ? 2.911 6.999 -9.074 1.00 82.81 106 LEU A N 1
ATOM 824 C CA . LEU A 1 106 ? 3.849 7.825 -9.851 1.00 82.81 106 LEU A CA 1
ATOM 825 C C . LEU A 1 106 ? 3.252 9.155 -10.337 1.00 82.81 106 LEU A C 1
ATOM 827 O O . LEU A 1 106 ? 4.004 10.064 -10.684 1.00 82.81 106 LEU A O 1
ATOM 831 N N . SER A 1 107 ? 1.923 9.263 -10.378 1.00 81.94 107 SER A N 1
ATOM 832 C CA . SER A 1 107 ? 1.197 10.487 -10.741 1.00 81.94 107 SER A CA 1
ATOM 833 C C . SER A 1 107 ? 0.684 11.258 -9.514 1.00 81.94 107 SER A C 1
ATOM 835 O O . SER A 1 107 ? -0.204 12.093 -9.651 1.00 81.94 107 SER A O 1
ATOM 837 N N . THR A 1 108 ? 1.203 10.973 -8.315 1.00 84.38 108 THR A N 1
ATOM 838 C CA . THR A 1 108 ? 0.753 11.574 -7.044 1.00 84.38 108 THR A CA 1
ATOM 839 C C . THR A 1 108 ? 1.922 12.155 -6.249 1.00 84.38 108 THR A C 1
ATOM 841 O O . THR A 1 108 ? 3.085 11.889 -6.555 1.0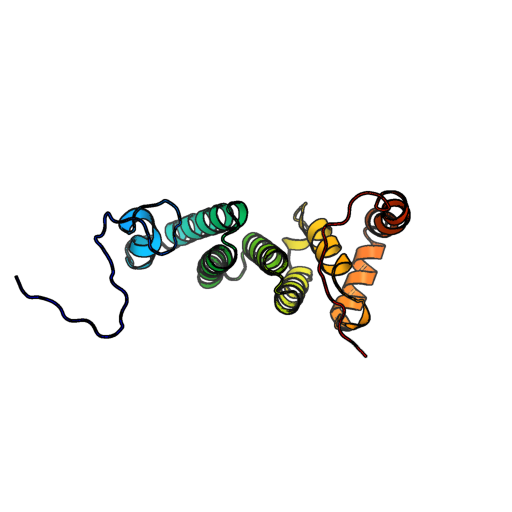0 84.38 108 THR A O 1
ATOM 844 N N . SER A 1 109 ? 1.627 12.873 -5.162 1.00 83.75 109 SER A N 1
ATOM 845 C CA . SER A 1 109 ? 2.642 13.400 -4.238 1.00 83.75 109 SER A CA 1
ATOM 846 C C . SER A 1 109 ? 3.443 12.323 -3.492 1.00 83.75 109 SER A C 1
ATOM 848 O O . SER A 1 109 ? 4.452 12.654 -2.869 1.00 83.75 109 SER A O 1
ATOM 850 N N . ALA A 1 110 ? 3.078 11.037 -3.598 1.00 83.25 110 ALA A N 1
ATOM 851 C CA . ALA A 1 110 ? 3.858 9.934 -3.030 1.00 83.25 110 ALA A CA 1
ATOM 852 C C . ALA A 1 110 ? 5.313 9.905 -3.503 1.00 83.25 110 ALA A C 1
ATOM 854 O O . ALA A 1 110 ? 6.181 9.468 -2.750 1.00 83.25 110 ALA A O 1
ATOM 855 N N . VAL A 1 111 ? 5.603 10.413 -4.705 1.00 80.00 111 VAL A N 1
ATOM 856 C CA . VAL A 1 111 ? 6.971 10.488 -5.246 1.00 80.00 111 VAL A CA 1
ATOM 857 C C . VAL A 1 111 ? 7.913 11.360 -4.407 1.00 80.00 111 VAL A C 1
ATOM 859 O O . VAL A 1 111 ? 9.131 11.249 -4.543 1.00 80.00 111 VAL A O 1
ATOM 862 N N . HIS A 1 112 ? 7.373 12.211 -3.531 1.00 80.31 112 HIS A N 1
ATOM 863 C CA . HIS A 1 112 ? 8.149 13.049 -2.616 1.00 80.31 112 HIS A CA 1
ATOM 864 C C . HIS A 1 112 ? 8.419 12.385 -1.262 1.00 80.31 112 HIS A C 1
ATOM 866 O O . HIS A 1 112 ? 9.213 12.901 -0.476 1.00 80.31 112 HIS A O 1
ATOM 872 N N . PHE A 1 113 ? 7.802 11.235 -0.973 1.00 78.75 113 PHE A N 1
ATOM 873 C CA . PHE A 1 113 ? 8.074 10.504 0.257 1.00 78.75 113 PHE A CA 1
ATOM 874 C C . PHE A 1 113 ? 9.498 9.917 0.226 1.00 78.75 113 PHE A C 1
ATOM 876 O O . PHE A 1 113 ? 9.834 9.209 -0.730 1.00 78.75 113 PHE A O 1
ATOM 883 N N . PRO A 1 114 ? 10.326 10.108 1.276 1.00 77.25 114 PRO A N 1
ATOM 884 C CA . PRO A 1 114 ? 11.732 9.686 1.270 1.00 77.25 114 PRO A CA 1
ATOM 885 C C . PRO A 1 114 ? 11.965 8.205 0.929 1.00 77.25 114 PRO A C 1
ATOM 887 O O . PRO A 1 114 ? 12.992 7.852 0.357 1.00 77.25 114 PRO A O 1
ATOM 890 N N . GLY A 1 115 ? 11.015 7.326 1.268 1.00 81.38 115 GLY A N 1
ATOM 891 C CA . GLY A 1 115 ? 11.116 5.885 1.014 1.00 81.38 115 GLY A CA 1
ATOM 892 C C . GLY A 1 115 ? 10.552 5.402 -0.327 1.00 81.38 115 GLY A C 1
ATOM 893 O O . GLY A 1 115 ? 10.779 4.245 -0.676 1.00 81.38 115 GLY A O 1
ATOM 894 N N . PHE A 1 116 ? 9.824 6.240 -1.075 1.00 85.62 116 PHE A N 1
ATOM 895 C CA . PHE A 1 116 ? 9.054 5.802 -2.248 1.00 85.62 116 PHE A CA 1
ATOM 896 C C . PHE A 1 116 ? 9.946 5.166 -3.314 1.00 85.62 116 PHE A C 1
ATOM 898 O O . PHE A 1 116 ? 9.764 4.025 -3.738 1.00 85.62 116 PHE A O 1
ATOM 905 N N . TRP A 1 117 ? 10.967 5.917 -3.690 1.00 79.19 117 TRP A N 1
ATOM 906 C CA . TRP A 1 117 ? 11.913 5.605 -4.745 1.00 79.19 117 TRP A CA 1
ATOM 907 C C . TRP A 1 117 ? 12.800 4.394 -4.417 1.00 79.19 117 TRP A C 1
ATOM 909 O O . TRP A 1 117 ? 13.046 3.547 -5.283 1.00 79.19 117 TRP A O 1
ATOM 919 N N . SER A 1 118 ? 13.185 4.241 -3.149 1.00 80.38 118 SER A N 1
ATOM 920 C CA . SER A 1 118 ? 13.890 3.055 -2.649 1.00 80.38 118 SER A CA 1
ATOM 921 C C . SER A 1 118 ? 13.025 1.795 -2.742 1.00 80.38 118 SER A C 1
ATOM 923 O O . SER A 1 118 ? 13.481 0.769 -3.247 1.00 80.38 118 SER A O 1
ATOM 925 N N . ASN A 1 119 ? 11.762 1.875 -2.312 1.00 88.69 119 ASN A N 1
ATOM 926 C CA . ASN A 1 119 ? 10.838 0.741 -2.356 1.00 88.69 119 ASN A CA 1
ATOM 927 C C . ASN A 1 119 ? 10.481 0.346 -3.792 1.00 88.69 119 ASN A C 1
ATOM 929 O O . ASN A 1 119 ? 10.470 -0.840 -4.120 1.00 88.69 119 ASN A O 1
ATOM 933 N N . LEU A 1 120 ? 10.259 1.330 -4.668 1.00 83.69 120 LEU A N 1
ATOM 934 C CA . LEU A 1 120 ? 10.039 1.075 -6.086 1.00 83.69 120 LEU A CA 1
ATOM 935 C C . LEU A 1 120 ? 11.274 0.433 -6.730 1.00 83.69 120 LEU A C 1
ATOM 937 O O . LEU A 1 120 ? 11.148 -0.538 -7.469 1.00 83.69 120 LEU A O 1
ATOM 941 N N . GLY A 1 121 ? 12.477 0.923 -6.422 1.00 77.50 121 GLY A N 1
ATOM 942 C CA . GLY A 1 121 ? 13.723 0.318 -6.892 1.00 77.50 121 GLY A CA 1
ATOM 943 C C . GLY A 1 121 ? 13.853 -1.154 -6.487 1.00 77.50 121 GLY A C 1
ATOM 944 O O . GLY A 1 121 ? 14.220 -1.983 -7.319 1.00 77.50 121 GLY A O 1
ATOM 945 N N . LEU A 1 122 ? 13.490 -1.488 -5.245 1.00 80.75 122 LEU A N 1
ATOM 946 C CA . LEU A 1 122 ? 13.496 -2.859 -4.734 1.00 80.75 122 LEU A CA 1
ATOM 947 C C . LEU A 1 122 ? 12.481 -3.756 -5.462 1.00 80.75 122 LEU A C 1
ATOM 949 O O . LEU A 1 122 ? 12.847 -4.838 -5.924 1.00 80.75 122 LEU A O 1
ATOM 953 N N . LEU A 1 123 ? 11.243 -3.285 -5.639 1.00 82.56 123 LEU A N 1
ATOM 954 C CA . LEU A 1 123 ? 10.226 -3.988 -6.425 1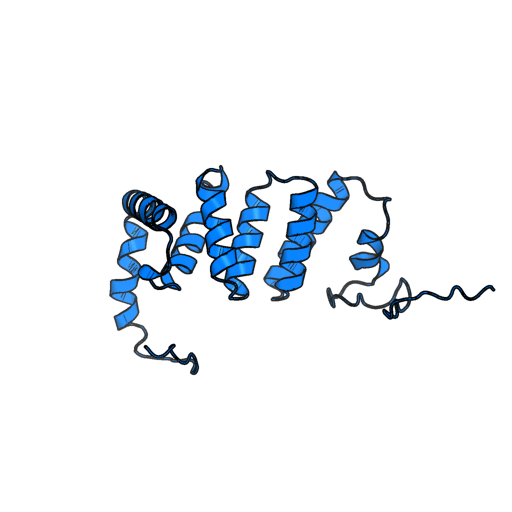.00 82.56 123 LEU A CA 1
ATOM 955 C C . LEU A 1 123 ? 10.724 -4.262 -7.848 1.00 82.56 123 LEU A C 1
ATOM 957 O O . LEU A 1 123 ? 10.640 -5.382 -8.343 1.00 82.56 123 LEU A O 1
ATOM 961 N N . LEU A 1 124 ? 11.300 -3.258 -8.500 1.00 74.38 124 LEU A N 1
ATOM 962 C CA . LEU A 1 124 ? 11.767 -3.374 -9.879 1.00 74.38 124 LEU A CA 1
ATOM 963 C C . LEU A 1 124 ? 13.014 -4.245 -10.011 1.00 74.38 124 LEU A C 1
ATOM 965 O O . LEU A 1 124 ? 13.219 -4.878 -11.040 1.00 74.38 124 LEU A O 1
ATOM 969 N N . ALA A 1 125 ? 13.839 -4.311 -8.968 1.00 69.75 125 ALA A N 1
ATOM 970 C CA . ALA A 1 125 ? 14.957 -5.236 -8.902 1.00 69.75 125 ALA A CA 1
ATOM 971 C C . ALA A 1 125 ? 14.512 -6.700 -8.779 1.00 69.75 125 ALA A C 1
ATOM 973 O O . ALA A 1 125 ? 15.306 -7.567 -9.152 1.00 69.75 125 ALA A O 1
ATOM 974 N N . SER A 1 126 ? 13.300 -6.944 -8.268 1.00 72.25 126 SER A N 1
ATOM 975 C CA . SER A 1 126 ? 12.718 -8.274 -8.043 1.00 72.25 126 SER A CA 1
ATOM 976 C C . SER A 1 126 ? 11.967 -8.853 -9.248 1.00 72.25 126 SER A C 1
ATOM 978 O O . SER A 1 126 ? 11.581 -10.019 -9.215 1.00 72.25 126 SER A O 1
ATOM 980 N N . VAL A 1 127 ? 11.775 -8.070 -10.317 1.00 66.56 127 VAL A N 1
ATOM 981 C CA . VAL A 1 127 ? 11.042 -8.487 -11.523 1.00 66.56 127 VAL A CA 1
ATOM 982 C C . VAL A 1 127 ? 11.929 -8.466 -12.765 1.00 66.56 127 VAL A C 1
ATOM 984 O O . VAL A 1 127 ? 12.826 -7.632 -12.898 1.00 66.56 127 VAL A O 1
ATOM 987 N N . CYS A 1 128 ? 11.663 -9.384 -13.697 1.00 66.12 128 CYS A N 1
ATOM 988 C CA . CYS A 1 128 ? 12.278 -9.342 -15.020 1.00 66.12 128 CYS A CA 1
ATOM 989 C C . CYS A 1 128 ? 11.746 -8.113 -15.789 1.00 66.12 128 CYS A C 1
ATOM 991 O O . CYS A 1 128 ? 10.532 -7.881 -15.759 1.00 66.12 128 CYS A O 1
ATOM 993 N N . PRO A 1 129 ? 12.598 -7.328 -16.482 1.00 62.41 129 PRO A N 1
ATOM 994 C CA . PRO A 1 129 ? 12.166 -6.161 -17.257 1.00 62.41 129 PR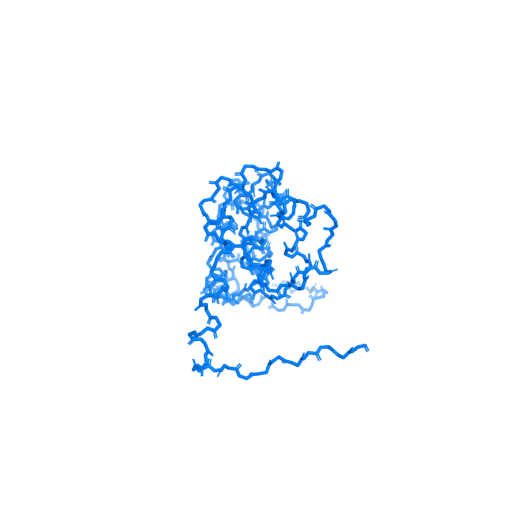O A CA 1
ATOM 995 C C . PRO A 1 129 ? 11.032 -6.453 -18.247 1.00 62.41 129 PRO A C 1
ATOM 997 O O . PRO A 1 129 ? 10.159 -5.608 -18.439 1.00 62.41 129 PRO A O 1
ATOM 1000 N N . ASP A 1 130 ? 10.995 -7.670 -18.789 1.00 63.72 130 ASP A N 1
ATOM 1001 C CA . ASP A 1 130 ? 10.017 -8.106 -19.791 1.00 63.72 130 ASP A CA 1
ATOM 1002 C C . ASP A 1 130 ? 8.583 -8.228 -19.237 1.00 63.72 130 ASP A C 1
ATOM 1004 O O . ASP A 1 130 ? 7.623 -8.300 -19.998 1.00 63.72 130 ASP A O 1
ATOM 1008 N N . HIS A 1 131 ? 8.413 -8.206 -17.909 1.00 63.94 131 HIS A N 1
ATOM 1009 C CA . HIS A 1 131 ? 7.111 -8.280 -17.229 1.00 63.94 131 HIS A CA 1
ATOM 1010 C C . HIS A 1 131 ? 6.550 -6.900 -16.830 1.00 63.94 131 HIS A C 1
ATOM 1012 O O . HIS A 1 131 ? 5.513 -6.803 -16.159 1.00 63.94 131 HIS A O 1
ATOM 1018 N N . LEU A 1 132 ? 7.233 -5.814 -17.202 1.00 64.94 132 LEU A N 1
ATOM 1019 C CA . LEU A 1 132 ? 6.760 -4.447 -16.990 1.00 64.94 132 LEU A CA 1
ATOM 1020 C C . LEU A 1 132 ? 5.934 -3.986 -18.191 1.00 64.94 132 LEU A C 1
ATOM 1022 O O . LEU A 1 132 ? 6.358 -4.146 -19.333 1.00 64.94 132 LEU A O 1
ATOM 1026 N N . SER A 1 133 ? 4.793 -3.333 -17.945 1.00 66.06 133 SER A N 1
ATOM 1027 C CA . SER A 1 133 ? 4.090 -2.630 -19.023 1.00 66.06 133 SER A CA 1
ATOM 1028 C C . SER A 1 133 ? 4.984 -1.530 -19.605 1.00 66.06 133 SER A C 1
ATOM 1030 O O . SER A 1 133 ? 5.797 -0.941 -18.890 1.00 66.06 133 SER A O 1
ATOM 1032 N N . SER A 1 134 ? 4.816 -1.207 -20.888 1.00 69.81 134 SER A N 1
ATOM 1033 C CA . SER A 1 134 ? 5.582 -0.147 -21.564 1.00 69.81 134 SER A CA 1
ATOM 1034 C C . SER A 1 134 ? 5.504 1.202 -20.832 1.00 69.81 134 SER A C 1
ATOM 1036 O O . SER A 1 134 ? 6.491 1.929 -20.746 1.00 69.81 134 SER A O 1
ATOM 1038 N N . PHE A 1 135 ? 4.361 1.506 -20.211 1.00 65.25 135 PHE A N 1
ATOM 1039 C CA . PHE A 1 135 ? 4.189 2.678 -19.352 1.00 65.25 135 PHE A CA 1
ATOM 1040 C C . PHE A 1 135 ? 5.119 2.660 -18.125 1.00 65.25 135 PHE A C 1
ATOM 1042 O O . PHE A 1 135 ? 5.813 3.643 -17.854 1.00 65.25 135 PHE A O 1
ATOM 1049 N N . LEU A 1 136 ? 5.170 1.534 -17.404 1.00 64.06 136 LEU A N 1
ATOM 1050 C CA . LEU A 1 136 ? 6.052 1.338 -16.249 1.00 64.06 136 LEU A CA 1
ATOM 1051 C C . LEU A 1 136 ? 7.528 1.349 -16.658 1.00 64.06 136 LEU A C 1
ATOM 1053 O O . LEU A 1 136 ? 8.343 1.924 -15.941 1.00 64.06 136 LEU A O 1
ATOM 1057 N N . GLN A 1 137 ? 7.868 0.776 -17.816 1.00 68.44 137 GLN A N 1
ATOM 1058 C CA . GLN A 1 137 ? 9.226 0.826 -18.360 1.00 68.44 137 GLN A CA 1
ATOM 1059 C C . GLN A 1 137 ? 9.665 2.270 -18.635 1.00 68.44 137 GLN A C 1
ATOM 1061 O O . GLN A 1 137 ? 10.723 2.684 -18.166 1.00 68.44 137 GLN A O 1
ATOM 1066 N N . ASN A 1 138 ? 8.830 3.070 -19.304 1.00 70.75 138 ASN A N 1
ATOM 1067 C CA . ASN A 1 138 ? 9.143 4.468 -19.608 1.00 70.75 138 ASN A CA 1
ATOM 1068 C C . ASN A 1 138 ? 9.291 5.312 -18.338 1.00 70.75 138 ASN A C 1
ATOM 1070 O O . ASN A 1 138 ? 10.267 6.045 -18.185 1.00 70.75 138 ASN A O 1
ATOM 1074 N N . LYS A 1 139 ? 8.369 5.171 -17.378 1.00 65.38 139 LYS A N 1
ATOM 1075 C CA . LYS A 1 139 ? 8.475 5.876 -16.092 1.00 65.38 139 LYS A CA 1
ATOM 1076 C C . LYS A 1 139 ? 9.690 5.437 -15.280 1.00 65.38 139 LYS A C 1
ATOM 1078 O O . LYS A 1 139 ? 10.280 6.259 -14.584 1.00 65.38 139 LYS A O 1
ATOM 1083 N N . LEU A 1 140 ? 10.094 4.176 -15.392 1.00 65.94 140 LEU A N 1
ATOM 1084 C CA . LEU A 1 140 ? 11.301 3.665 -14.759 1.00 65.94 140 LEU A CA 1
ATOM 1085 C C . LEU A 1 140 ? 12.576 4.228 -15.394 1.00 65.94 140 LEU A C 1
ATOM 1087 O O . LEU A 1 140 ? 13.515 4.557 -14.673 1.00 65.94 140 LEU A O 1
ATOM 1091 N N . VAL A 1 141 ? 12.620 4.362 -16.718 1.00 69.81 141 VAL A N 1
ATOM 1092 C CA . VAL A 1 141 ? 13.732 5.030 -17.409 1.00 69.81 141 VAL A CA 1
ATOM 1093 C C . VAL A 1 141 ? 13.844 6.483 -16.948 1.00 69.81 141 VAL A C 1
ATOM 1095 O O . VAL A 1 141 ? 14.924 6.907 -16.540 1.00 69.81 141 VAL A O 1
ATOM 1098 N N . GLU A 1 142 ? 12.728 7.213 -16.913 1.00 66.00 142 GLU A N 1
ATOM 1099 C CA . GLU A 1 142 ? 12.685 8.594 -16.420 1.00 66.00 142 GLU A CA 1
ATOM 1100 C C . GLU A 1 142 ? 13.143 8.704 -14.961 1.00 66.00 142 GLU A C 1
ATOM 1102 O O . GLU A 1 142 ? 13.980 9.540 -14.624 1.00 66.00 142 GLU A O 1
ATOM 1107 N N . TYR A 1 143 ? 12.660 7.816 -14.095 1.00 61.59 143 TYR A N 1
ATOM 1108 C CA . TYR A 1 143 ? 13.082 7.768 -12.701 1.00 61.59 143 TYR A CA 1
ATOM 1109 C C . TYR A 1 143 ? 14.582 7.474 -12.544 1.00 61.59 143 TYR A C 1
ATOM 1111 O O . TYR A 1 143 ? 15.282 8.194 -11.834 1.00 61.59 143 TYR A O 1
ATOM 1119 N N . ARG A 1 144 ? 15.106 6.456 -13.235 1.00 61.62 144 ARG A N 1
ATOM 1120 C CA . ARG A 1 144 ? 16.539 6.116 -13.213 1.00 61.62 144 ARG A CA 1
ATOM 1121 C C . ARG A 1 144 ? 17.404 7.273 -13.704 1.00 61.62 144 ARG A C 1
ATOM 1123 O O . ARG A 1 144 ? 18.468 7.505 -13.139 1.00 61.62 144 ARG A O 1
ATOM 1130 N N . ARG A 1 145 ? 16.932 8.016 -14.710 1.00 64.88 145 ARG A N 1
ATOM 1131 C CA . ARG A 1 145 ? 17.589 9.226 -15.219 1.00 64.88 145 ARG A CA 1
ATOM 1132 C C . ARG A 1 145 ? 17.668 10.325 -14.158 1.00 64.88 145 ARG A C 1
ATOM 1134 O O . ARG A 1 145 ? 18.696 10.984 -14.052 1.00 64.88 145 ARG A O 1
ATOM 1141 N N . MET A 1 146 ? 16.613 10.499 -13.363 1.00 56.31 146 MET A N 1
ATOM 1142 C CA . MET A 1 146 ? 16.570 11.477 -12.268 1.00 56.31 146 MET A CA 1
ATOM 1143 C C . MET A 1 146 ? 17.344 11.024 -11.016 1.00 56.31 146 MET A C 1
ATOM 1145 O O . MET A 1 146 ? 17.766 11.865 -10.227 1.00 56.31 146 MET A O 1
ATOM 1149 N N . HIS A 1 147 ? 17.565 9.715 -10.836 1.00 51.16 147 HIS A N 1
ATOM 1150 C CA . HIS A 1 147 ? 18.216 9.134 -9.652 1.00 51.16 147 HIS A CA 1
ATOM 1151 C C . HIS A 1 147 ? 19.338 8.129 -10.011 1.00 51.16 147 HIS A C 1
ATOM 1153 O O . HIS A 1 147 ? 19.265 6.947 -9.653 1.00 51.16 147 HIS A O 1
ATOM 1159 N N . PRO A 1 148 ? 20.425 8.584 -10.666 1.00 52.62 148 PRO A N 1
ATOM 1160 C CA . PRO A 1 148 ? 21.482 7.717 -11.207 1.00 52.62 148 PRO A CA 1
ATOM 1161 C C . PRO A 1 148 ? 22.304 6.966 -10.141 1.00 52.62 148 PRO A C 1
ATOM 1163 O O . PRO A 1 148 ? 22.959 5.968 -10.435 1.00 52.62 148 PRO A O 1
ATOM 1166 N N . ALA A 1 149 ? 22.260 7.386 -8.873 1.00 48.06 149 ALA A N 1
ATOM 1167 C CA . ALA A 1 149 ? 22.949 6.691 -7.781 1.00 48.06 149 ALA A CA 1
ATOM 1168 C C . ALA A 1 149 ? 22.350 5.301 -7.472 1.00 48.06 149 ALA A C 1
ATOM 1170 O O . ALA A 1 149 ? 23.045 4.422 -6.966 1.00 48.06 149 ALA A O 1
ATOM 1171 N N . LEU A 1 150 ? 21.073 5.074 -7.802 1.00 45.78 150 LEU A N 1
ATOM 1172 C CA . LEU A 1 150 ? 20.368 3.818 -7.519 1.00 45.78 150 LEU A CA 1
ATOM 1173 C C . LEU A 1 150 ? 20.535 2.772 -8.632 1.00 45.78 150 LEU A C 1
ATOM 1175 O O . LEU A 1 150 ? 20.257 1.593 -8.417 1.00 45.78 150 LEU A O 1
ATOM 1179 N N . THR A 1 151 ? 21.026 3.169 -9.810 1.00 49.75 151 THR A N 1
ATOM 1180 C CA . THR A 1 151 ? 21.274 2.253 -10.936 1.00 49.75 151 THR A CA 1
ATOM 1181 C C . THR A 1 151 ? 22.583 1.472 -10.813 1.00 49.75 151 THR A C 1
ATOM 1183 O O . THR A 1 151 ? 22.705 0.407 -11.409 1.00 49.75 151 THR A O 1
ATOM 1186 N N . GLY A 1 152 ? 23.546 1.955 -10.018 1.00 42.16 152 GLY A N 1
ATOM 1187 C CA . GLY A 1 152 ? 24.875 1.342 -9.872 1.00 42.16 152 GLY A CA 1
ATOM 1188 C C . GLY A 1 152 ? 24.988 0.238 -8.811 1.00 42.16 152 GLY A C 1
ATOM 1189 O O . GLY A 1 152 ? 25.988 -0.476 -8.778 1.00 42.16 152 GLY A O 1
ATOM 1190 N N . ALA A 1 153 ? 23.982 0.056 -7.949 1.00 45.00 153 ALA A N 1
ATOM 1191 C CA . ALA A 1 153 ? 24.090 -0.841 -6.792 1.00 45.00 153 ALA A CA 1
ATOM 1192 C C . ALA A 1 153 ? 24.119 -2.342 -7.151 1.00 45.00 153 ALA A C 1
ATOM 1194 O O . ALA A 1 153 ? 24.676 -3.135 -6.394 1.00 45.00 153 ALA A O 1
ATOM 1195 N N . LYS A 1 154 ? 23.598 -2.745 -8.322 1.00 43.59 154 LYS A N 1
ATOM 1196 C CA . LYS A 1 154 ? 23.670 -4.149 -8.773 1.00 43.59 154 LYS A CA 1
ATOM 1197 C C . LYS A 1 154 ? 25.052 -4.560 -9.299 1.00 43.59 154 LYS A C 1
ATOM 1199 O O . LYS A 1 154 ? 25.368 -5.736 -9.235 1.00 43.59 154 LYS A O 1
ATOM 1204 N N . ALA A 1 155 ? 25.911 -3.627 -9.720 1.00 39.09 155 ALA A N 1
ATOM 1205 C CA . ALA A 1 155 ? 27.236 -3.987 -10.240 1.00 39.09 155 ALA A CA 1
ATOM 1206 C C . ALA A 1 155 ? 28.228 -4.433 -9.143 1.00 39.09 155 ALA A C 1
ATOM 1208 O O . ALA A 1 155 ? 29.129 -5.215 -9.419 1.00 39.09 155 ALA A O 1
ATOM 1209 N N . ASN A 1 156 ? 28.047 -3.982 -7.893 1.00 34.94 156 ASN A N 1
ATOM 1210 C CA . ASN A 1 156 ? 28.956 -4.297 -6.778 1.00 34.94 156 ASN A CA 1
ATOM 1211 C C . ASN A 1 156 ? 28.414 -5.343 -5.789 1.00 34.94 156 ASN A C 1
ATOM 1213 O O . ASN A 1 156 ? 29.164 -5.833 -4.942 1.00 34.94 156 ASN A O 1
ATOM 1217 N N . GLN A 1 157 ? 27.127 -5.695 -5.859 1.00 39.78 157 GLN A N 1
ATOM 1218 C CA . GLN A 1 157 ? 26.533 -6.664 -4.932 1.00 39.78 157 GLN A CA 1
ATOM 1219 C C . GLN A 1 157 ? 26.689 -8.117 -5.413 1.00 39.78 157 GLN A C 1
ATOM 1221 O O . GLN A 1 157 ? 26.800 -9.017 -4.577 1.00 39.78 157 GLN A O 1
ATOM 1226 N N . ASP A 1 158 ? 26.854 -8.330 -6.723 1.00 37.47 158 ASP A N 1
ATOM 1227 C CA . ASP A 1 158 ? 27.183 -9.639 -7.312 1.00 37.47 158 ASP A CA 1
ATOM 1228 C C . ASP A 1 158 ? 28.589 -10.142 -6.918 1.00 37.47 158 ASP A C 1
ATOM 1230 O O . ASP A 1 158 ? 28.836 -11.347 -6.901 1.00 37.47 158 ASP A O 1
ATOM 1234 N N . GLN A 1 159 ? 29.499 -9.251 -6.498 1.00 38.59 159 GLN A N 1
ATOM 1235 C CA . GLN A 1 159 ? 30.804 -9.634 -5.934 1.00 38.59 159 GLN A CA 1
ATOM 1236 C C . GLN A 1 159 ? 30.771 -9.926 -4.426 1.00 38.59 159 GLN A C 1
ATOM 1238 O O . GLN A 1 159 ? 31.632 -10.650 -3.932 1.00 38.59 159 GLN A O 1
ATOM 1243 N N . ARG A 1 160 ? 29.785 -9.409 -3.676 1.00 34.47 160 ARG A N 1
ATOM 1244 C CA . ARG A 1 160 ? 29.682 -9.621 -2.216 1.00 34.47 160 ARG A CA 1
ATOM 1245 C C . ARG A 1 160 ? 28.793 -10.799 -1.814 1.00 34.47 160 ARG A C 1
ATOM 1247 O O . ARG A 1 160 ? 29.020 -11.368 -0.753 1.00 34.47 160 ARG A O 1
ATOM 1254 N N . ASN A 1 161 ? 27.843 -11.209 -2.656 1.00 39.12 161 ASN A N 1
ATOM 1255 C CA . ASN A 1 161 ? 26.919 -12.312 -2.356 1.00 39.12 161 ASN A CA 1
ATOM 1256 C C . ASN A 1 161 ? 27.379 -13.702 -2.845 1.00 39.12 161 ASN A C 1
ATOM 1258 O O . ASN A 1 161 ? 26.591 -14.645 -2.830 1.00 39.12 161 ASN A O 1
ATOM 1262 N N . GLN A 1 162 ? 28.665 -13.885 -3.176 1.00 42.09 162 GLN A N 1
ATOM 1263 C CA . GLN A 1 162 ? 29.265 -15.227 -3.300 1.00 42.09 162 GLN A CA 1
ATOM 1264 C C . GLN A 1 162 ? 29.389 -15.965 -1.949 1.00 42.09 162 GLN A C 1
ATOM 1266 O O . GLN A 1 162 ? 29.884 -17.088 -1.898 1.00 42.09 162 GLN A O 1
ATOM 1271 N N . ILE A 1 163 ? 28.911 -15.380 -0.846 1.00 39.16 163 ILE A N 1
ATOM 1272 C CA . ILE A 1 163 ? 28.866 -16.021 0.467 1.00 39.16 163 ILE A CA 1
ATOM 1273 C C . ILE A 1 163 ? 27.471 -15.782 1.072 1.00 39.16 163 ILE A C 1
ATOM 1275 O O . ILE A 1 163 ? 27.092 -14.645 1.326 1.00 39.16 163 ILE A O 1
ATOM 1279 N N . ALA A 1 164 ? 26.746 -16.881 1.315 1.00 33.44 164 ALA A N 1
ATOM 1280 C CA . ALA A 1 164 ? 25.434 -17.019 1.975 1.00 33.44 164 ALA A CA 1
ATOM 1281 C C . ALA A 1 164 ? 24.156 -16.957 1.096 1.00 33.44 164 ALA A C 1
ATOM 1283 O O . ALA A 1 164 ? 23.436 -15.965 1.023 1.00 33.44 164 ALA A O 1
ATOM 1284 N N . HIS A 1 165 ? 23.806 -18.117 0.527 1.00 30.03 165 HIS A N 1
ATOM 1285 C CA . HIS A 1 165 ? 22.458 -18.472 0.060 1.00 30.03 165 HIS A CA 1
ATOM 1286 C C . HIS A 1 165 ? 21.497 -18.800 1.222 1.00 30.03 165 HIS A C 1
ATOM 1288 O O . HIS A 1 165 ? 21.844 -19.629 2.067 1.00 30.03 165 HIS A O 1
ATOM 1294 N N . PRO A 1 166 ? 20.221 -18.381 1.152 1.00 32.84 166 PRO A N 1
ATOM 1295 C CA . PRO A 1 166 ? 19.090 -19.195 1.570 1.00 32.84 166 PRO A CA 1
ATOM 1296 C C . PRO A 1 166 ? 18.446 -19.848 0.339 1.00 32.84 166 PRO A C 1
ATOM 1298 O O . PRO A 1 166 ? 18.164 -19.211 -0.675 1.00 32.84 166 PRO A O 1
ATOM 1301 N N . LYS A 1 167 ? 18.274 -21.166 0.425 1.00 42.25 167 LYS A N 1
ATOM 1302 C CA . LYS A 1 167 ? 17.824 -22.040 -0.659 1.00 42.25 167 LYS A CA 1
ATOM 1303 C C . LYS A 1 167 ? 16.321 -21.885 -0.923 1.00 42.25 167 LYS A C 1
ATOM 1305 O O . LYS A 1 167 ? 15.542 -21.771 0.018 1.00 42.25 167 LYS A O 1
ATOM 1310 N N . ASN A 1 168 ? 15.969 -22.059 -2.200 1.00 36.75 168 ASN A N 1
ATOM 1311 C CA . ASN A 1 168 ? 14.653 -22.397 -2.767 1.00 36.75 168 ASN A CA 1
ATOM 1312 C C . ASN A 1 168 ? 13.804 -21.243 -3.324 1.00 36.75 168 ASN A C 1
ATOM 1314 O O . ASN A 1 168 ? 12.750 -20.919 -2.793 1.00 36.75 168 ASN A O 1
ATOM 1318 N N . PHE A 1 169 ? 14.182 -20.772 -4.513 1.00 36.91 169 PHE A N 1
ATOM 1319 C CA . PHE A 1 169 ? 13.220 -20.381 -5.547 1.00 36.91 169 PHE A CA 1
ATOM 1320 C C . PHE A 1 169 ? 13.516 -21.212 -6.801 1.00 36.91 169 PHE A C 1
ATOM 1322 O O . PHE A 1 169 ? 14.645 -21.222 -7.289 1.00 36.91 169 PHE A O 1
ATOM 1329 N N . ARG A 1 170 ? 12.529 -21.978 -7.284 1.00 35.31 170 ARG A N 1
ATOM 1330 C CA . ARG A 1 170 ? 12.633 -22.686 -8.569 1.00 35.31 170 ARG A CA 1
ATOM 1331 C C . ARG A 1 170 ? 12.275 -21.705 -9.693 1.00 35.31 170 ARG A C 1
ATOM 1333 O O . ARG A 1 170 ? 11.220 -21.085 -9.589 1.00 35.31 170 ARG A O 1
ATOM 1340 N N . PRO A 1 171 ? 13.089 -21.576 -10.753 1.00 40.84 171 PRO A N 1
ATOM 1341 C CA . PRO A 1 171 ? 12.737 -20.748 -11.898 1.00 40.84 171 PRO A CA 1
ATOM 1342 C C . PRO A 1 171 ? 11.692 -21.453 -12.775 1.00 40.84 171 PRO A C 1
ATOM 1344 O O . PRO A 1 171 ? 11.752 -22.673 -12.969 1.00 40.84 171 PRO A O 1
ATOM 1347 N N . CYS A 1 172 ? 10.740 -20.676 -13.299 1.00 32.66 172 CYS A N 1
ATOM 1348 C CA . CYS A 1 172 ? 9.836 -21.101 -14.366 1.00 32.66 172 CYS A CA 1
ATOM 1349 C C . CYS A 1 172 ? 10.651 -21.598 -15.568 1.00 32.66 172 CYS A C 1
ATOM 1351 O O . CYS A 1 172 ? 11.618 -20.954 -15.976 1.00 32.66 172 CYS A O 1
ATOM 1353 N N . ARG A 1 173 ? 10.273 -22.764 -16.105 1.00 39.16 173 ARG A N 1
ATOM 1354 C CA . ARG A 1 173 ? 10.799 -23.278 -17.374 1.00 39.16 173 ARG A CA 1
ATOM 1355 C C . ARG A 1 173 ? 10.058 -22.628 -18.546 1.00 39.16 173 ARG A C 1
ATOM 1357 O O . ARG A 1 173 ? 8.885 -22.296 -18.403 1.00 39.16 173 ARG A O 1
ATOM 1364 N N . LEU A 1 174 ? 10.839 -22.482 -19.619 1.00 51.28 174 LEU A N 1
ATOM 1365 C CA . LEU A 1 174 ? 10.581 -21.941 -20.958 1.00 51.28 174 LEU A CA 1
ATOM 1366 C C . LEU A 1 174 ? 9.193 -22.242 -21.530 1.00 51.28 174 LEU A C 1
ATOM 1368 O O . LEU A 1 174 ? 8.742 -23.399 -21.368 1.00 51.28 174 LEU A O 1
#

Secondary structure (DSSP, 8-state):
------SS------TTSBPTT--SSBGGGTHHHHT-TTS-HHHHHHHHHHHHHHHHHTT-HHHHHHHHHHHHHH-TT-HHHHHHHHHHHHHHT-HHHHHHHHHHHTTSGGGGSTTHHHHHHHHHHTS-GGGS-HHHHHHHHHHHHH-GGGTSHHHHHTTTTTS-PPP--PPPP-